Protein AF-A0A949NDY7-F1 (afdb_monomer)

Radius of gyration: 24.53 Å; Cα contacts (8 Å, |Δi|>4): 62; chains: 1; bounding box: 59×29×63 Å

Mean predicted aligned error: 12.79 Å

pLDDT: mean 71.46, std 10.74, range [35.75, 84.62]

Structure (mmCIF, N/CA/C/O backbone):
data_AF-A0A949NDY7-F1
#
_entry.id   AF-A0A949NDY7-F1
#
loop_
_atom_site.group_PDB
_atom_site.id
_atom_site.type_symbol
_atom_site.label_atom_id
_atom_site.label_alt_id
_atom_site.label_comp_id
_atom_site.label_asym_id
_atom_site.label_entity_id
_atom_site.label_seq_id
_atom_site.pdbx_PDB_ins_code
_atom_site.Cartn_x
_atom_site.Cartn_y
_atom_site.Cartn_z
_atom_site.occupancy
_atom_site.B_iso_or_equiv
_atom_site.auth_seq_id
_atom_site.auth_comp_id
_atom_site.auth_asym_id
_atom_site.auth_atom_id
_atom_site.pdbx_PDB_model_num
ATOM 1 N N . MET A 1 1 ? -22.130 -19.212 8.676 1.00 37.25 1 MET A N 1
ATOM 2 C CA . MET A 1 1 ? -22.536 -18.245 7.637 1.00 37.25 1 MET A CA 1
ATOM 3 C C . MET A 1 1 ? -21.889 -16.923 8.004 1.00 37.25 1 MET A C 1
ATOM 5 O O . MET A 1 1 ? -22.169 -16.421 9.081 1.00 37.25 1 MET A O 1
ATOM 9 N N . GLN A 1 2 ? -20.909 -16.479 7.216 1.00 35.75 2 GLN A N 1
ATOM 10 C CA . GLN A 1 2 ? -20.198 -15.214 7.424 1.00 35.75 2 GLN A CA 1
ATOM 11 C C . GLN A 1 2 ? -21.039 -14.090 6.820 1.00 35.75 2 GLN A C 1
ATOM 13 O O . GLN A 1 2 ? -21.418 -14.170 5.655 1.00 35.75 2 GLN A O 1
ATOM 18 N N . ASP A 1 3 ? -21.361 -13.094 7.636 1.00 37.50 3 ASP A N 1
ATOM 19 C CA . ASP A 1 3 ? -22.133 -11.923 7.237 1.00 37.50 3 ASP A CA 1
ATOM 20 C C . ASP A 1 3 ? -21.309 -11.090 6.233 1.00 37.50 3 ASP A C 1
ATOM 22 O O . ASP A 1 3 ? -20.158 -10.757 6.540 1.00 37.50 3 ASP A O 1
ATOM 26 N N . PRO A 1 4 ? -21.836 -10.743 5.043 1.00 43.72 4 PRO A N 1
ATOM 27 C CA . PRO A 1 4 ? -21.058 -10.120 3.966 1.00 43.72 4 PRO A CA 1
ATOM 28 C C . PRO A 1 4 ? -20.586 -8.686 4.267 1.00 43.72 4 PRO A C 1
ATOM 30 O O . PRO A 1 4 ? -19.872 -8.101 3.457 1.00 43.72 4 PRO A O 1
ATOM 33 N N . LEU A 1 5 ? -20.950 -8.128 5.428 1.00 47.91 5 LEU A N 1
ATOM 34 C CA . LEU A 1 5 ? -20.602 -6.770 5.859 1.00 47.91 5 LEU A CA 1
ATOM 35 C C . LEU A 1 5 ? -19.871 -6.691 7.209 1.00 47.91 5 LEU A C 1
ATOM 37 O O . LEU A 1 5 ? -19.587 -5.589 7.661 1.00 47.91 5 LEU A O 1
ATOM 41 N N . GLY A 1 6 ? -19.529 -7.816 7.851 1.00 48.16 6 GLY A N 1
ATOM 42 C CA . GLY A 1 6 ? -18.718 -7.791 9.078 1.00 48.16 6 GLY A CA 1
ATOM 43 C C . GLY A 1 6 ? -19.295 -6.911 10.197 1.00 48.16 6 GLY A C 1
ATOM 44 O O . GLY A 1 6 ? -18.542 -6.236 10.896 1.00 48.16 6 GLY A O 1
ATOM 45 N N . VAL A 1 7 ? -20.622 -6.886 10.354 1.00 52.53 7 VAL A N 1
ATOM 46 C CA . VAL A 1 7 ? -21.280 -6.160 11.446 1.00 52.53 7 VAL A CA 1
ATOM 47 C C . VAL A 1 7 ? -20.894 -6.840 12.757 1.00 52.53 7 VAL A C 1
ATOM 49 O O . VAL A 1 7 ? -21.270 -7.983 13.018 1.00 52.53 7 VAL A O 1
ATOM 52 N N . VAL A 1 8 ? -20.105 -6.147 13.579 1.00 54.31 8 VAL A N 1
ATOM 53 C CA . VAL A 1 8 ? -19.795 -6.591 14.939 1.00 54.31 8 VAL A CA 1
ATOM 54 C C . VAL A 1 8 ? -21.118 -6.683 15.705 1.00 54.31 8 VAL A C 1
ATOM 56 O O . VAL A 1 8 ? -21.810 -5.668 15.808 1.00 54.31 8 VAL A O 1
ATOM 59 N N . PRO A 1 9 ? -21.497 -7.853 16.247 1.00 53.97 9 PRO A N 1
ATOM 60 C CA . PRO A 1 9 ? -22.734 -7.974 17.005 1.00 53.97 9 PRO A CA 1
ATOM 61 C C . PRO A 1 9 ? -22.687 -7.030 18.215 1.00 53.97 9 PRO A C 1
ATOM 63 O O . PRO A 1 9 ? -21.692 -7.007 18.933 1.00 53.97 9 PRO A O 1
ATOM 66 N N . ALA A 1 10 ? -23.762 -6.269 18.445 1.00 53.78 10 ALA A N 1
ATOM 67 C CA . ALA A 1 10 ? -23.899 -5.278 19.523 1.00 53.78 10 ALA A CA 1
ATOM 68 C C . ALA A 1 10 ? -23.305 -5.682 20.898 1.00 53.78 10 ALA A C 1
ATOM 70 O O . ALA A 1 10 ? -22.586 -4.865 21.468 1.00 53.78 10 ALA A O 1
ATOM 71 N N . PRO A 1 11 ? -23.473 -6.921 21.417 1.00 51.25 11 PRO A N 1
ATOM 72 C CA . PRO A 1 11 ? -22.865 -7.311 22.698 1.00 51.25 11 PRO A CA 1
ATOM 73 C C . PRO A 1 11 ? -21.323 -7.290 22.719 1.00 51.25 11 PRO A C 1
ATOM 75 O O . PRO A 1 11 ? -20.733 -7.247 23.792 1.00 51.25 11 PRO A O 1
ATOM 78 N N . LEU A 1 12 ? -20.653 -7.305 21.561 1.00 58.94 12 LEU A N 1
ATOM 79 C CA . LEU A 1 12 ? -19.195 -7.168 21.454 1.00 58.94 12 LEU A CA 1
ATOM 80 C C . LEU A 1 12 ? -18.724 -5.705 21.465 1.00 58.94 12 LEU A C 1
ATOM 82 O O . LEU A 1 12 ? -17.537 -5.465 21.669 1.00 58.94 12 LEU A O 1
ATOM 86 N N . GLN A 1 13 ? -19.608 -4.733 21.218 1.00 64.00 13 GLN A N 1
ATOM 87 C CA . GLN A 1 13 ? -19.238 -3.313 21.192 1.00 64.00 13 GLN A CA 1
ATOM 88 C C . GLN A 1 13 ? -19.048 -2.768 22.609 1.00 64.00 13 GLN A C 1
ATOM 90 O O . GLN A 1 13 ? -18.046 -2.106 22.872 1.00 64.00 13 GLN A O 1
ATOM 95 N N . ASP A 1 14 ? -19.934 -3.137 23.535 1.00 67.06 14 ASP A N 1
ATOM 96 C CA . ASP A 1 14 ? -19.855 -2.706 24.933 1.00 67.06 14 ASP A CA 1
ATOM 97 C C . ASP A 1 14 ? -18.568 -3.199 25.610 1.00 67.06 14 ASP A C 1
ATOM 99 O O . ASP A 1 14 ? -17.897 -2.438 26.303 1.00 67.06 14 ASP A O 1
ATOM 103 N N . GLU A 1 15 ? -18.153 -4.444 25.353 1.00 68.75 15 GLU A N 1
ATOM 104 C CA . GLU A 1 15 ? -16.905 -4.991 25.903 1.00 68.75 15 GLU A CA 1
ATOM 105 C C . GLU A 1 15 ? -15.657 -4.297 25.326 1.00 68.75 15 GLU A C 1
ATOM 107 O O . GLU A 1 15 ? -14.676 -4.064 26.038 1.00 68.75 15 GLU A O 1
ATOM 112 N N . VAL A 1 16 ? -15.687 -3.933 24.040 1.00 67.81 16 VAL A N 1
ATOM 113 C CA . VAL A 1 16 ? -14.593 -3.200 23.386 1.00 67.81 16 VAL A CA 1
ATOM 114 C C . VAL A 1 16 ? -14.469 -1.784 23.947 1.00 67.81 16 VAL A C 1
ATOM 116 O O . VAL A 1 16 ? -13.351 -1.346 24.215 1.00 67.81 16 VAL A O 1
ATOM 119 N N . LEU A 1 17 ? -15.588 -1.096 24.185 1.00 70.81 17 LEU A N 1
ATOM 120 C CA . LEU A 1 17 ? -15.614 0.237 24.796 1.00 70.81 17 LEU A CA 1
ATOM 121 C C . LEU A 1 17 ? -15.104 0.209 26.243 1.00 70.81 17 LEU A C 1
ATOM 123 O O . LEU A 1 17 ? -14.267 1.025 26.621 1.00 70.81 17 LEU A O 1
ATOM 127 N N . LEU A 1 18 ? -15.506 -0.793 27.026 1.00 74.88 18 LEU A N 1
ATOM 128 C CA . LEU A 1 18 ? -15.054 -0.960 28.412 1.00 74.88 18 LEU A CA 1
ATOM 129 C C . LEU A 1 18 ? -13.535 -1.201 28.495 1.00 74.88 18 LEU A C 1
ATOM 131 O O . LEU A 1 18 ? -12.843 -0.699 29.383 1.00 74.88 18 LEU A O 1
ATOM 135 N N . ARG A 1 19 ? -12.984 -1.945 27.531 1.00 71.31 19 ARG A N 1
ATOM 136 C CA . ARG A 1 19 ? -11.536 -2.169 27.418 1.00 71.31 19 ARG A CA 1
ATOM 137 C C . ARG A 1 19 ? -10.790 -0.956 26.853 1.00 71.31 19 ARG A C 1
ATOM 139 O O . ARG A 1 19 ? -9.629 -0.754 27.215 1.00 71.31 19 ARG A O 1
ATOM 146 N N . LEU A 1 20 ? -11.430 -0.148 26.006 1.00 74.75 20 LEU A N 1
ATOM 147 C CA . LEU A 1 20 ? -10.894 1.133 25.542 1.00 74.75 20 LEU A CA 1
ATOM 148 C C . LEU A 1 20 ? -10.716 2.095 26.721 1.00 74.75 20 LEU A C 1
ATOM 150 O O . LEU A 1 20 ? -9.628 2.644 26.876 1.00 74.75 20 LEU A O 1
ATOM 154 N N . ASP A 1 21 ? -11.717 2.214 27.595 1.00 77.00 21 ASP A N 1
ATOM 155 C CA . ASP A 1 21 ? -11.628 3.013 28.825 1.00 77.00 21 ASP A CA 1
ATOM 156 C C . ASP A 1 21 ? -10.499 2.528 29.744 1.00 77.00 21 ASP A C 1
ATOM 158 O O . ASP A 1 21 ? -9.724 3.330 30.271 1.00 77.00 21 ASP A O 1
ATOM 162 N N . ALA A 1 22 ? -10.325 1.210 29.882 1.00 77.06 22 ALA A N 1
ATOM 163 C CA . ALA A 1 22 ? -9.220 0.644 30.653 1.00 77.06 22 ALA A CA 1
ATOM 164 C C . ALA A 1 22 ? -7.837 0.950 30.040 1.00 77.06 22 ALA A C 1
ATOM 166 O O . ALA A 1 22 ? -6.867 1.158 30.772 1.00 77.06 22 ALA A O 1
ATOM 167 N N . MET A 1 23 ? -7.720 0.987 28.708 1.00 71.50 23 MET A N 1
ATOM 168 C CA . MET A 1 23 ? -6.491 1.409 28.021 1.00 71.50 23 MET A CA 1
ATOM 169 C C . MET A 1 23 ? -6.242 2.911 28.167 1.00 71.50 23 MET A C 1
ATOM 171 O O . MET A 1 23 ? -5.109 3.319 28.421 1.00 71.50 23 MET A O 1
ATOM 175 N N . ALA A 1 24 ? -7.294 3.717 28.075 1.00 77.88 24 ALA A N 1
ATOM 176 C CA . ALA A 1 24 ? -7.245 5.159 28.255 1.00 77.88 24 ALA A CA 1
ATOM 177 C C . ALA A 1 24 ? -6.759 5.531 29.662 1.00 77.88 24 ALA A C 1
ATOM 179 O O . ALA A 1 24 ? -5.801 6.291 29.813 1.00 77.88 24 ALA A O 1
ATOM 180 N N . ALA A 1 25 ? -7.308 4.869 30.683 1.00 79.06 25 ALA A N 1
ATOM 181 C CA . ALA A 1 25 ? -6.881 5.017 32.070 1.00 79.06 25 ALA A CA 1
ATOM 182 C C . ALA A 1 25 ? -5.402 4.644 32.285 1.00 79.06 25 ALA A C 1
ATOM 184 O O . ALA A 1 25 ? -4.697 5.332 33.020 1.00 79.06 25 ALA A O 1
ATOM 185 N N . LYS A 1 26 ? -4.902 3.590 31.621 1.00 77.62 26 LYS A N 1
ATOM 186 C CA . LYS A 1 26 ? -3.487 3.176 31.706 1.00 77.62 26 LYS A CA 1
ATOM 187 C C . LYS A 1 26 ? -2.527 4.149 31.029 1.00 77.62 26 LYS A C 1
ATOM 189 O O . LYS A 1 26 ? -1.398 4.296 31.482 1.00 77.62 26 LYS A O 1
ATOM 194 N N . LEU A 1 27 ? -2.960 4.773 29.938 1.00 74.62 27 LEU A N 1
ATOM 195 C CA . LEU A 1 27 ? -2.163 5.745 29.191 1.00 74.62 27 LEU A CA 1
ATOM 196 C C . LEU A 1 27 ? -2.289 7.166 29.765 1.00 74.62 27 LEU A C 1
ATOM 198 O O . LEU A 1 27 ? -1.527 8.044 29.373 1.00 74.62 27 LEU A O 1
ATOM 202 N N . GLY A 1 28 ? -3.223 7.390 30.697 1.00 77.31 28 GLY A N 1
ATOM 203 C CA . GLY A 1 28 ? -3.515 8.710 31.257 1.00 77.31 28 GLY A CA 1
ATOM 204 C C . GLY A 1 28 ? -4.190 9.651 30.255 1.00 77.31 28 GLY A C 1
ATOM 205 O O . GLY A 1 28 ? -4.050 10.866 30.370 1.00 77.31 28 GLY A O 1
ATOM 206 N N . VAL A 1 29 ? -4.892 9.106 29.259 1.00 81.25 29 VAL A N 1
ATOM 207 C CA . VAL A 1 29 ? -5.518 9.868 28.168 1.00 81.25 29 VAL A CA 1
ATOM 208 C C . VAL A 1 29 ? -7.017 9.580 28.133 1.00 81.25 29 VAL A C 1
ATOM 210 O O . VAL A 1 29 ? -7.462 8.547 28.620 1.00 81.25 29 VAL A O 1
ATOM 213 N N . ALA A 1 30 ? -7.820 10.481 27.567 1.00 82.62 30 ALA A N 1
ATOM 214 C CA . ALA A 1 30 ? -9.242 10.234 27.350 1.00 82.62 30 ALA A CA 1
ATOM 215 C C . ALA A 1 30 ? -9.467 9.138 26.289 1.00 82.62 30 ALA A C 1
ATOM 217 O O . ALA A 1 30 ? -8.785 9.110 25.262 1.00 82.62 30 ALA A O 1
ATOM 218 N N . ALA A 1 31 ? -10.459 8.268 26.499 1.00 75.12 31 ALA A N 1
ATOM 219 C CA . ALA A 1 31 ? -10.818 7.212 25.547 1.00 75.12 31 ALA A CA 1
ATOM 220 C C . ALA A 1 31 ? -11.240 7.774 24.180 1.00 75.12 31 ALA A C 1
ATOM 222 O O . ALA A 1 31 ? -10.920 7.188 23.145 1.00 75.12 31 ALA A O 1
ATOM 223 N N . SER A 1 32 ? -11.861 8.959 24.174 1.00 77.69 32 SER A N 1
ATOM 224 C CA . SER A 1 32 ? -12.171 9.714 22.957 1.00 77.69 32 SER A CA 1
ATOM 225 C C . SER A 1 32 ? -10.926 10.017 22.124 1.00 77.69 32 SER A C 1
ATOM 227 O O . SER A 1 32 ? -10.964 9.883 20.907 1.00 77.69 32 SER A O 1
ATOM 229 N N . HIS A 1 33 ? -9.799 10.338 22.761 1.00 79.88 33 HIS A N 1
ATOM 230 C CA . HIS A 1 33 ? -8.557 10.622 22.048 1.00 79.88 33 HIS A CA 1
ATOM 231 C C . HIS A 1 33 ? -7.959 9.361 21.414 1.00 79.88 33 HIS A C 1
ATOM 233 O O . HIS A 1 33 ? -7.459 9.402 20.295 1.00 79.88 33 HIS A O 1
ATOM 239 N N . ILE A 1 34 ? -8.038 8.212 22.095 1.00 77.75 34 ILE A N 1
ATOM 240 C CA . ILE A 1 34 ? -7.588 6.933 21.521 1.00 77.75 34 ILE A CA 1
ATOM 241 C C . ILE A 1 34 ? -8.450 6.565 20.311 1.00 77.75 34 ILE A C 1
ATOM 243 O O . ILE A 1 34 ? -7.925 6.119 19.291 1.00 77.75 34 ILE A O 1
ATOM 247 N N . TRP A 1 35 ? -9.760 6.786 20.408 1.00 78.00 35 TRP A N 1
ATOM 248 C CA . TRP A 1 35 ? -10.683 6.584 19.299 1.00 78.00 35 TRP A CA 1
ATOM 249 C C . TRP A 1 35 ? -10.365 7.496 18.105 1.00 78.00 35 TRP A C 1
ATOM 251 O O . TRP A 1 35 ? -10.213 7.004 16.988 1.00 78.00 35 TRP A O 1
ATOM 261 N N . GLU A 1 36 ? -10.170 8.796 18.338 1.00 80.81 36 GLU A N 1
ATOM 262 C CA . GLU A 1 36 ? -9.769 9.761 17.304 1.00 80.81 36 GLU A CA 1
ATOM 263 C C . GLU A 1 3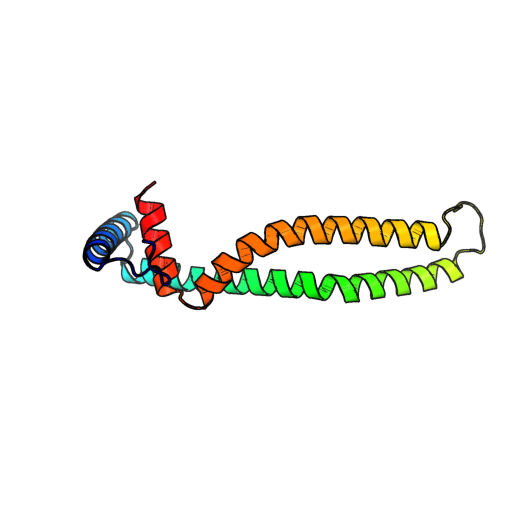6 ? -8.461 9.358 16.613 1.00 80.81 36 GLU A C 1
ATOM 265 O O . GLU A 1 36 ? -8.377 9.384 15.385 1.00 80.81 36 GLU A O 1
ATOM 270 N N . VAL A 1 37 ? -7.455 8.924 17.378 1.00 84.62 37 VAL A N 1
ATOM 271 C CA . VAL A 1 37 ? -6.170 8.463 16.832 1.00 84.62 37 VAL A CA 1
ATOM 272 C C . VAL A 1 37 ? -6.341 7.206 15.973 1.00 84.62 37 VAL A C 1
ATOM 274 O O . VAL A 1 37 ? -5.707 7.093 14.924 1.00 84.62 37 VAL A O 1
ATOM 277 N N . LEU A 1 38 ? -7.197 6.262 16.375 1.00 81.00 38 LEU A N 1
ATOM 278 C CA . LEU A 1 38 ? -7.474 5.056 15.587 1.00 81.00 38 LEU A CA 1
ATOM 279 C C . LEU A 1 38 ? -8.189 5.382 14.274 1.00 81.00 38 LEU A C 1
ATOM 281 O O . LEU A 1 38 ? -7.805 4.862 13.228 1.00 81.00 38 LEU A O 1
ATOM 285 N N . VAL A 1 39 ? -9.180 6.271 14.312 1.00 81.75 39 VAL A N 1
ATOM 286 C CA . VAL A 1 39 ? -9.879 6.738 13.109 1.00 81.75 39 VAL A CA 1
ATOM 287 C C . VAL A 1 39 ? -8.912 7.485 12.187 1.00 81.75 39 VAL A C 1
ATOM 289 O O . VAL A 1 39 ? -8.857 7.194 10.994 1.00 81.75 39 VAL A O 1
ATOM 292 N N . ALA A 1 40 ? -8.076 8.379 12.724 1.00 82.69 40 ALA A N 1
ATOM 293 C CA . ALA A 1 40 ? -7.056 9.088 11.948 1.00 82.69 40 ALA A CA 1
ATOM 294 C C . ALA A 1 40 ? -6.040 8.129 11.304 1.00 82.69 40 ALA A C 1
ATOM 296 O O . ALA A 1 40 ? -5.625 8.325 10.162 1.00 82.69 40 ALA A O 1
ATOM 297 N N . ARG A 1 41 ? -5.673 7.051 12.004 1.00 80.25 41 ARG A N 1
ATOM 298 C CA . ARG A 1 41 ? -4.781 6.018 11.472 1.00 80.25 41 ARG A CA 1
ATOM 299 C C . ARG A 1 41 ? -5.399 5.245 10.307 1.00 80.25 41 ARG A C 1
ATOM 301 O O . ARG A 1 41 ? -4.676 4.941 9.365 1.00 80.25 41 ARG A O 1
ATOM 308 N N . ALA A 1 42 ? -6.708 4.989 10.327 1.00 79.62 42 ALA A N 1
ATOM 309 C CA . ALA A 1 42 ? -7.409 4.372 9.198 1.00 79.62 42 ALA A CA 1
ATOM 310 C C . ALA A 1 42 ? -7.283 5.218 7.916 1.00 79.62 42 ALA A C 1
ATOM 312 O O . ALA A 1 42 ? -7.049 4.683 6.833 1.00 79.62 42 ALA A O 1
ATOM 313 N N . TYR A 1 43 ? -7.373 6.547 8.046 1.00 77.44 43 TYR A N 1
ATOM 314 C CA . TYR A 1 43 ? -7.163 7.467 6.925 1.00 77.44 43 TYR A CA 1
ATOM 315 C C . TYR A 1 43 ? -5.715 7.488 6.437 1.00 77.44 43 TYR A C 1
ATOM 317 O O . TYR A 1 43 ? -5.491 7.550 5.232 1.00 77.44 43 TYR A O 1
ATOM 325 N N . LEU A 1 44 ? -4.735 7.422 7.342 1.00 82.06 44 LEU A N 1
ATOM 326 C CA . LEU A 1 44 ? -3.323 7.343 6.959 1.00 82.06 44 LEU A CA 1
ATOM 327 C C . LEU A 1 44 ? -3.020 6.050 6.195 1.00 82.06 44 LEU A C 1
ATOM 329 O O . LEU A 1 44 ? -2.412 6.119 5.134 1.00 82.06 44 LEU A O 1
ATOM 333 N N . GLU A 1 45 ? -3.517 4.900 6.664 1.00 82.25 45 GLU A N 1
ATOM 334 C CA . GLU A 1 45 ? -3.354 3.627 5.946 1.00 82.25 45 GLU A CA 1
ATOM 335 C C . GLU A 1 45 ? -3.993 3.687 4.550 1.00 82.25 45 GLU A C 1
ATOM 337 O O . GLU A 1 45 ? -3.418 3.207 3.573 1.00 82.25 45 GLU A O 1
ATOM 342 N N . TRP A 1 46 ? -5.148 4.346 4.422 1.00 76.94 46 TRP A N 1
ATOM 343 C CA . TRP A 1 46 ? -5.769 4.587 3.121 1.00 76.94 46 TRP A CA 1
ATOM 344 C C . TRP A 1 46 ? -4.927 5.491 2.209 1.00 76.94 46 TRP A C 1
ATOM 346 O O . TRP A 1 46 ? -4.766 5.184 1.027 1.00 76.94 46 TRP A O 1
ATOM 356 N N . ILE A 1 47 ? -4.363 6.581 2.736 1.00 82.62 47 ILE A N 1
ATOM 357 C CA . ILE A 1 47 ? -3.481 7.480 1.976 1.00 82.62 47 ILE A CA 1
ATOM 358 C C . ILE A 1 47 ? -2.226 6.736 1.512 1.00 82.62 47 ILE A C 1
ATOM 360 O O . ILE A 1 47 ? -1.854 6.859 0.345 1.00 82.62 47 ILE A O 1
ATOM 364 N N . ASP A 1 48 ? -1.617 5.928 2.379 1.00 82.81 48 ASP A N 1
ATOM 365 C CA . ASP A 1 48 ? -0.450 5.112 2.040 1.00 82.81 48 ASP A CA 1
ATOM 366 C C . ASP A 1 48 ? -0.780 4.125 0.912 1.00 82.81 48 ASP A C 1
ATOM 368 O O . ASP A 1 48 ? -0.043 4.013 -0.070 1.00 82.81 48 ASP A O 1
ATOM 372 N N . ALA A 1 49 ? -1.942 3.474 0.981 1.00 81.19 49 ALA A N 1
ATOM 373 C CA . ALA A 1 49 ? -2.426 2.584 -0.069 1.00 81.19 49 ALA A CA 1
ATOM 374 C C . ALA A 1 49 ? -2.646 3.306 -1.409 1.00 81.19 49 ALA A C 1
ATOM 376 O O . ALA A 1 49 ? -2.257 2.800 -2.466 1.00 81.19 49 ALA A O 1
ATOM 377 N N . VAL A 1 50 ? -3.227 4.507 -1.383 1.00 82.38 50 VAL A N 1
ATOM 378 C CA . VAL A 1 50 ? -3.384 5.343 -2.582 1.00 82.38 50 VAL A CA 1
ATOM 379 C C . VAL A 1 50 ? -2.018 5.763 -3.132 1.00 82.38 50 VAL A C 1
ATOM 381 O O . VAL A 1 50 ? -1.811 5.705 -4.344 1.00 82.38 50 VAL A O 1
ATOM 384 N N . ALA A 1 51 ? -1.064 6.128 -2.276 1.00 81.38 51 ALA A N 1
ATOM 385 C CA . ALA A 1 51 ? 0.287 6.502 -2.685 1.00 81.38 51 ALA A CA 1
ATOM 386 C C . ALA A 1 51 ? 1.025 5.336 -3.362 1.00 81.38 51 ALA A C 1
ATOM 388 O O . ALA A 1 51 ? 1.627 5.527 -4.422 1.00 81.38 51 ALA A O 1
ATOM 389 N N . ILE A 1 52 ? 0.917 4.120 -2.815 1.00 80.69 52 ILE A N 1
ATOM 390 C CA . ILE A 1 52 ? 1.463 2.895 -3.421 1.00 80.69 52 ILE A CA 1
ATOM 391 C C . ILE A 1 52 ? 0.833 2.655 -4.797 1.00 80.69 52 ILE A C 1
ATOM 393 O O . ILE A 1 52 ? 1.551 2.407 -5.767 1.00 80.69 52 ILE A O 1
ATOM 397 N N . LEU A 1 53 ? -0.493 2.784 -4.915 1.00 79.94 53 LEU A N 1
ATOM 398 C CA . LEU A 1 53 ? -1.198 2.625 -6.188 1.00 79.94 53 LEU A CA 1
ATOM 399 C C . LEU A 1 53 ? -0.709 3.639 -7.236 1.00 79.94 53 LEU A C 1
ATOM 401 O O . LEU A 1 53 ? -0.430 3.272 -8.378 1.00 79.94 53 LEU A O 1
ATOM 405 N N . VAL A 1 54 ? -0.561 4.908 -6.846 1.00 83.25 54 VAL A N 1
ATOM 406 C CA . VAL A 1 54 ? -0.049 5.976 -7.718 1.00 83.25 54 VAL A CA 1
ATOM 407 C C . VAL A 1 54 ? 1.387 5.686 -8.151 1.00 83.25 54 VAL A C 1
ATOM 409 O O . VAL A 1 54 ? 1.702 5.824 -9.333 1.00 83.25 54 VAL A O 1
ATOM 412 N N . MET A 1 55 ? 2.245 5.231 -7.235 1.00 81.50 55 MET A N 1
ATOM 413 C CA . MET A 1 55 ? 3.610 4.815 -7.561 1.00 81.50 55 MET A CA 1
ATOM 414 C C . MET A 1 55 ? 3.624 3.685 -8.591 1.00 81.50 55 MET A C 1
ATOM 416 O O . 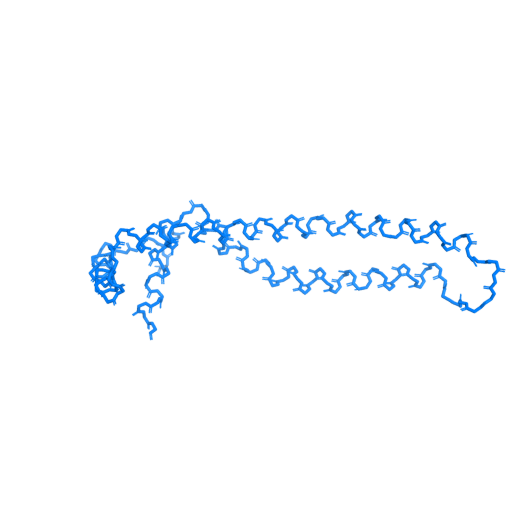MET A 1 55 ? 4.340 3.784 -9.586 1.00 81.50 55 MET A O 1
ATOM 420 N N . LEU A 1 56 ? 2.806 2.645 -8.396 1.00 78.19 56 LEU A N 1
ATOM 421 C CA . LEU A 1 56 ? 2.707 1.517 -9.326 1.00 78.19 56 LEU A CA 1
ATOM 422 C C . LEU A 1 56 ? 2.249 1.968 -10.721 1.00 78.19 56 LEU A C 1
ATOM 424 O O . LEU A 1 56 ? 2.810 1.527 -11.723 1.00 78.19 56 LEU A O 1
ATOM 428 N N . LEU A 1 57 ? 1.287 2.891 -10.798 1.00 79.94 57 LEU A N 1
ATOM 429 C CA . LEU A 1 57 ? 0.830 3.472 -12.065 1.00 79.94 57 LEU A CA 1
ATOM 430 C C . LEU A 1 57 ? 1.902 4.355 -12.725 1.00 79.94 57 LEU A C 1
ATOM 432 O O . LEU A 1 57 ? 2.008 4.386 -13.952 1.00 79.94 57 LEU A O 1
ATOM 436 N N . ALA A 1 58 ? 2.730 5.037 -11.929 1.00 82.50 58 ALA A N 1
ATOM 437 C CA . ALA A 1 58 ? 3.826 5.874 -12.410 1.00 82.50 58 ALA A CA 1
ATOM 438 C C . ALA A 1 58 ? 5.038 5.070 -12.921 1.00 82.50 58 ALA A C 1
ATOM 440 O O . ALA A 1 58 ? 5.828 5.604 -13.703 1.00 82.50 58 ALA A O 1
ATOM 441 N N . LEU A 1 59 ? 5.184 3.791 -12.548 1.00 78.81 59 LEU A N 1
ATOM 442 C CA . LEU A 1 59 ? 6.316 2.955 -12.976 1.00 78.81 59 LEU A CA 1
ATOM 443 C C . LEU A 1 59 ? 6.403 2.800 -14.500 1.00 78.81 59 LEU A C 1
ATOM 445 O O . LEU A 1 59 ? 7.495 2.877 -15.059 1.00 78.81 59 LEU A O 1
ATOM 449 N N . TYR A 1 60 ? 5.273 2.627 -15.189 1.00 75.50 60 TYR A N 1
ATOM 450 C CA . TYR A 1 60 ? 5.250 2.449 -16.64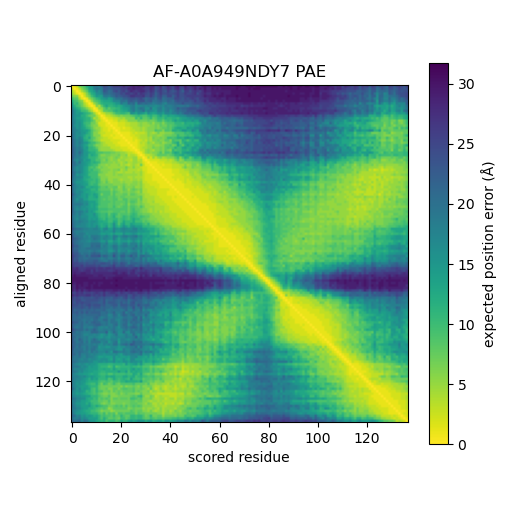5 1.00 75.50 60 TYR A CA 1
ATOM 451 C C . TYR A 1 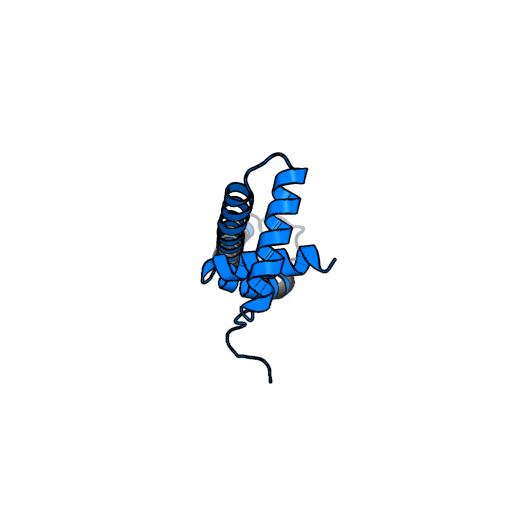60 ? 5.740 3.685 -17.434 1.00 75.50 60 TYR A C 1
ATOM 453 O O . TYR A 1 60 ? 6.656 3.550 -18.255 1.00 75.50 60 TYR A O 1
ATOM 461 N N . PRO A 1 61 ? 5.204 4.905 -17.216 1.00 82.06 61 PRO A N 1
ATOM 462 C CA . PRO A 1 61 ? 5.717 6.095 -17.892 1.00 82.06 61 PRO A CA 1
ATOM 463 C C . PRO A 1 61 ? 7.160 6.425 -17.486 1.00 82.06 61 PRO A C 1
ATOM 465 O O . PRO A 1 61 ? 7.942 6.820 -18.353 1.00 82.06 61 PRO A O 1
ATOM 468 N N . LEU A 1 62 ? 7.547 6.202 -16.222 1.00 80.69 62 LEU A N 1
ATOM 469 C CA . LEU A 1 62 ? 8.935 6.364 -15.771 1.00 80.69 62 LEU A CA 1
ATOM 470 C C . LEU A 1 62 ? 9.886 5.427 -16.515 1.00 80.69 62 LEU A C 1
ATOM 472 O O . LEU A 1 62 ? 10.917 5.875 -17.014 1.00 80.69 62 LEU A O 1
ATOM 476 N N . GLN A 1 63 ? 9.525 4.152 -16.665 1.00 77.38 63 GLN A N 1
ATOM 477 C CA . GLN A 1 63 ? 10.311 3.183 -17.424 1.00 77.38 63 GLN A CA 1
ATOM 478 C C . GLN A 1 63 ? 10.511 3.640 -18.875 1.00 77.38 63 GLN A C 1
ATOM 480 O O . GLN A 1 63 ? 11.628 3.607 -19.395 1.00 77.38 63 GLN A O 1
ATOM 485 N N . LYS A 1 64 ? 9.440 4.106 -19.528 1.00 78.00 64 LYS A N 1
ATOM 486 C CA . LYS A 1 64 ? 9.503 4.601 -20.908 1.00 78.00 64 LYS A CA 1
ATOM 487 C C . LYS A 1 64 ? 10.404 5.834 -21.025 1.00 78.00 64 LYS A C 1
ATOM 489 O O . LYS A 1 64 ? 11.185 5.931 -21.972 1.00 78.00 64 LYS A O 1
ATOM 494 N N . MET A 1 65 ? 10.323 6.748 -20.058 1.00 82.75 65 MET A N 1
ATOM 495 C CA . MET A 1 65 ? 11.164 7.942 -20.000 1.00 82.75 65 MET A CA 1
ATOM 496 C C . MET A 1 65 ? 12.642 7.575 -19.821 1.00 82.75 65 MET A C 1
ATOM 498 O O . MET A 1 65 ? 13.469 8.011 -20.620 1.00 82.75 65 MET A O 1
ATOM 502 N N . ILE A 1 66 ? 12.967 6.719 -18.847 1.00 79.94 66 ILE A N 1
ATOM 503 C CA . ILE A 1 66 ? 14.334 6.236 -18.590 1.00 79.94 66 ILE A CA 1
ATOM 504 C C . ILE A 1 66 ? 14.916 5.579 -19.845 1.00 79.94 66 ILE A C 1
ATOM 506 O O . ILE A 1 66 ? 16.025 5.919 -20.257 1.00 79.94 66 ILE A O 1
ATOM 510 N N . TYR A 1 67 ? 14.149 4.703 -20.501 1.00 74.69 67 TYR A N 1
ATOM 511 C CA . TYR A 1 67 ? 14.580 4.065 -21.743 1.00 74.69 67 TYR A CA 1
ATOM 512 C C . TYR A 1 67 ? 14.839 5.086 -22.860 1.00 74.69 67 TYR A C 1
ATOM 514 O O . TYR A 1 67 ? 15.836 4.973 -23.567 1.00 74.69 67 TYR A O 1
ATOM 522 N N . SER A 1 68 ? 13.979 6.099 -23.015 1.00 76.94 68 SER A N 1
ATOM 523 C CA . SER A 1 68 ? 14.146 7.132 -24.049 1.00 76.94 68 SER A CA 1
ATOM 524 C C . SER A 1 68 ? 15.387 8.007 -23.841 1.00 76.94 68 SER A C 1
ATOM 526 O O . SER A 1 68 ? 16.125 8.247 -24.794 1.00 76.94 68 SER A O 1
ATOM 528 N N . ILE A 1 69 ? 15.656 8.429 -22.599 1.00 77.44 69 ILE A N 1
ATOM 529 C CA . ILE A 1 69 ? 16.845 9.214 -22.235 1.00 77.44 69 ILE A CA 1
ATOM 530 C C . ILE A 1 69 ? 18.105 8.385 -22.477 1.00 77.44 69 ILE A C 1
ATOM 532 O O . ILE A 1 69 ? 19.068 8.866 -23.070 1.00 77.44 69 ILE A O 1
ATOM 536 N N . TRP A 1 70 ? 18.084 7.123 -22.055 1.00 71.88 70 TRP A N 1
ATOM 537 C CA . TRP A 1 70 ? 19.210 6.224 -22.240 1.00 71.88 70 TRP A CA 1
ATOM 538 C C . TRP A 1 70 ? 19.474 5.925 -23.719 1.00 71.88 70 TRP A C 1
ATOM 540 O O . TRP A 1 70 ? 20.608 6.066 -24.165 1.00 71.88 70 TRP A O 1
ATOM 550 N N . ALA A 1 71 ? 18.444 5.601 -24.507 1.00 70.31 71 ALA A N 1
ATOM 551 C CA . ALA A 1 71 ? 18.587 5.350 -25.941 1.00 70.31 71 ALA A CA 1
ATOM 552 C C . ALA A 1 71 ? 19.183 6.565 -26.676 1.00 70.31 71 ALA A C 1
ATOM 554 O O . ALA A 1 71 ? 20.055 6.398 -27.524 1.00 70.31 71 ALA A O 1
ATOM 555 N N . ALA A 1 72 ? 18.769 7.779 -26.295 1.00 71.19 72 ALA A N 1
ATOM 556 C CA . ALA A 1 72 ? 19.301 9.023 -26.847 1.00 71.19 72 ALA A CA 1
ATOM 557 C C . ALA A 1 72 ? 20.769 9.297 -26.467 1.00 71.19 72 ALA A C 1
ATOM 559 O O . ALA A 1 72 ? 21.456 10.013 -27.194 1.00 71.19 72 ALA A O 1
ATOM 560 N N . ASN A 1 73 ? 21.250 8.757 -25.343 1.00 68.31 73 ASN A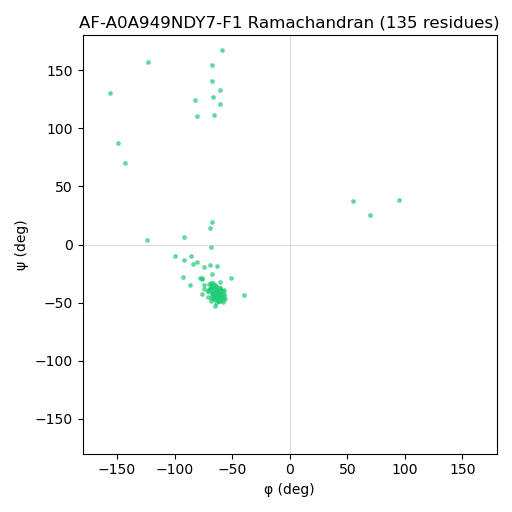 N 1
ATOM 561 C CA . ASN A 1 73 ? 22.652 8.853 -24.926 1.00 68.31 73 ASN A CA 1
ATOM 562 C C . ASN A 1 73 ? 23.508 7.730 -25.527 1.00 68.31 73 ASN A C 1
ATOM 564 O O . ASN A 1 73 ? 24.642 7.979 -25.922 1.00 68.31 73 ASN A O 1
ATOM 568 N N . PHE A 1 74 ? 22.948 6.530 -25.696 1.00 65.38 74 PHE A N 1
ATOM 569 C CA . PHE A 1 74 ? 23.625 5.402 -26.339 1.00 65.38 74 PHE A CA 1
ATOM 570 C C . PHE A 1 74 ? 24.019 5.720 -27.789 1.00 65.38 74 PHE A C 1
ATOM 572 O O . PHE A 1 74 ? 25.112 5.376 -28.222 1.00 65.38 74 PHE A O 1
ATOM 579 N N . ASP A 1 75 ? 23.164 6.452 -28.514 1.00 62.72 75 ASP A N 1
ATOM 580 C CA . ASP A 1 75 ? 23.454 6.931 -29.874 1.00 62.72 75 ASP A CA 1
ATOM 581 C C . ASP A 1 75 ? 24.539 8.020 -29.942 1.00 62.72 75 ASP A C 1
ATOM 583 O O . ASP A 1 75 ? 25.092 8.274 -31.012 1.00 62.72 75 ASP A O 1
ATOM 587 N N . LYS A 1 76 ?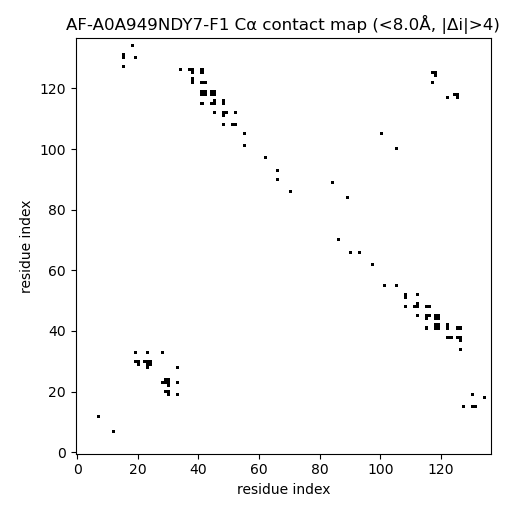 24.857 8.674 -28.818 1.00 62.38 76 LYS A N 1
ATOM 588 C CA . LYS A 1 76 ? 25.901 9.710 -28.738 1.00 62.38 76 LYS A CA 1
ATOM 589 C C . LYS A 1 76 ? 27.265 9.146 -28.341 1.00 62.38 76 LYS A C 1
ATOM 591 O O . LYS A 1 76 ? 28.279 9.722 -28.721 1.00 62.38 76 LYS A O 1
ATOM 596 N N . GLU A 1 77 ? 27.292 8.047 -27.589 1.00 58.06 77 GLU A N 1
ATOM 597 C CA . GLU A 1 77 ? 28.520 7.449 -27.044 1.00 58.06 77 GLU A CA 1
ATOM 598 C C . GLU A 1 77 ? 29.051 6.254 -27.850 1.00 58.06 77 GLU A C 1
ATOM 600 O O . GLU A 1 77 ? 30.194 5.851 -27.649 1.00 58.06 77 GLU A O 1
ATOM 605 N N . SER A 1 78 ? 28.302 5.726 -28.827 1.00 54.56 78 SER A N 1
ATOM 606 C CA . SER A 1 78 ? 28.710 4.586 -29.672 1.00 54.56 78 SER A CA 1
ATOM 607 C C . SER A 1 78 ? 29.885 4.861 -30.637 1.00 54.56 78 SER A C 1
ATOM 609 O O . SER A 1 78 ? 30.081 4.136 -31.609 1.00 54.56 78 SER A O 1
ATOM 611 N N . GLY A 1 79 ? 30.678 5.905 -30.381 1.00 51.12 79 GLY A N 1
ATOM 612 C CA . GLY A 1 79 ? 31.905 6.260 -31.096 1.00 51.12 79 GLY A CA 1
ATOM 613 C C . GLY A 1 79 ? 33.200 5.685 -30.503 1.00 51.12 79 GLY A C 1
ATOM 614 O O . GLY A 1 79 ? 34.275 6.048 -30.972 1.00 51.12 79 GLY A O 1
ATOM 615 N N . GLY A 1 80 ? 33.155 4.812 -29.494 1.00 45.59 80 GLY A N 1
ATOM 616 C CA . GLY A 1 80 ? 34.369 4.244 -28.899 1.00 45.59 80 GLY A CA 1
ATOM 617 C C . GLY A 1 80 ? 34.108 2.910 -28.215 1.00 45.59 80 GLY A C 1
ATOM 618 O O . GLY A 1 80 ? 33.150 2.779 -27.464 1.00 45.59 80 GLY A O 1
ATOM 619 N N . GLY A 1 81 ? 34.940 1.917 -28.534 1.00 55.06 81 GLY A N 1
ATOM 620 C CA . GLY A 1 81 ? 34.771 0.515 -28.153 1.00 55.06 81 GLY A CA 1
ATOM 621 C C . GLY A 1 81 ? 34.701 0.239 -26.647 1.00 55.06 81 GLY A C 1
ATOM 622 O O . GLY A 1 81 ? 35.080 1.075 -25.833 1.00 55.06 81 GLY A O 1
ATOM 623 N N . TYR A 1 82 ? 34.278 -0.992 -26.333 1.00 45.25 82 TYR A N 1
ATOM 624 C CA . TYR A 1 82 ? 34.034 -1.594 -25.007 1.00 45.25 82 TYR A CA 1
ATOM 625 C C . TYR A 1 82 ? 32.599 -1.561 -24.458 1.00 45.25 82 TYR A C 1
ATOM 627 O O . TYR A 1 82 ? 32.404 -1.475 -23.249 1.00 45.25 82 TYR A O 1
ATOM 635 N N . ASN A 1 83 ? 31.577 -1.744 -25.301 1.00 52.56 83 ASN A N 1
ATOM 636 C CA . ASN A 1 83 ? 30.283 -2.208 -24.792 1.00 52.56 83 ASN A CA 1
ATOM 637 C C . ASN A 1 83 ? 29.540 -3.053 -25.843 1.00 52.56 83 ASN A C 1
ATOM 639 O O . ASN A 1 83 ? 28.737 -2.536 -26.610 1.00 52.56 83 ASN A O 1
ATOM 643 N N . ASP A 1 84 ? 29.796 -4.367 -25.871 1.00 59.75 84 ASP A N 1
ATOM 644 C CA . ASP A 1 84 ? 29.100 -5.356 -26.728 1.00 59.75 84 ASP A CA 1
ATOM 645 C C . ASP A 1 84 ? 27.632 -5.596 -26.317 1.00 59.75 84 ASP A C 1
ATOM 647 O O . ASP A 1 84 ? 26.993 -6.561 -26.731 1.00 59.75 84 ASP A O 1
ATOM 651 N N . TRP A 1 85 ? 27.070 -4.730 -25.477 1.00 62.09 85 TRP A N 1
ATOM 652 C CA . TRP A 1 85 ? 25.658 -4.774 -25.138 1.00 62.09 85 TRP A CA 1
ATOM 653 C C . TRP A 1 85 ? 24.869 -4.112 -26.256 1.00 62.09 85 TRP A C 1
ATOM 655 O O . TRP A 1 85 ? 24.921 -2.895 -26.447 1.00 62.09 85 TRP A O 1
ATOM 665 N N . THR A 1 86 ? 24.111 -4.907 -27.006 1.00 68.62 86 THR A N 1
ATOM 666 C CA . THR A 1 86 ? 23.219 -4.341 -28.014 1.00 68.62 86 THR A CA 1
ATOM 667 C C . THR A 1 86 ? 22.099 -3.551 -27.326 1.00 68.62 86 THR A C 1
ATOM 669 O O . THR A 1 86 ? 21.688 -3.852 -26.201 1.00 68.62 86 THR A O 1
ATOM 672 N N . LYS A 1 87 ? 21.519 -2.556 -28.017 1.00 66.69 87 LYS A N 1
ATOM 673 C CA . LYS A 1 87 ? 20.315 -1.846 -27.531 1.00 66.69 87 LYS A CA 1
ATOM 674 C C . LYS A 1 87 ? 19.194 -2.814 -27.120 1.00 66.69 87 LYS A C 1
ATOM 676 O O . LYS A 1 87 ? 18.388 -2.499 -26.245 1.00 66.69 87 LYS A O 1
ATOM 681 N N . GLN A 1 88 ? 19.143 -3.987 -27.752 1.00 69.56 88 GLN A N 1
ATOM 682 C CA . GLN A 1 88 ? 18.171 -5.036 -27.476 1.00 69.56 88 GLN A CA 1
ATOM 683 C C . GLN A 1 88 ? 18.462 -5.778 -26.162 1.00 69.56 88 GLN A C 1
ATOM 685 O O . GLN A 1 88 ? 17.523 -6.032 -25.405 1.00 69.56 88 GLN A O 1
ATOM 690 N N . ASP A 1 89 ? 19.729 -6.038 -25.834 1.00 73.44 89 ASP A N 1
ATOM 691 C CA . ASP A 1 89 ? 20.130 -6.654 -24.560 1.00 73.44 89 ASP A CA 1
ATOM 692 C C . ASP A 1 89 ? 19.822 -5.724 -23.383 1.00 73.44 89 ASP A C 1
ATOM 694 O O . ASP A 1 89 ? 19.173 -6.125 -22.414 1.00 73.44 89 ASP A O 1
ATOM 698 N N . CYS A 1 90 ? 20.154 -4.436 -23.512 1.00 67.69 90 CYS A N 1
ATOM 699 C CA . CYS A 1 90 ? 19.797 -3.424 -22.515 1.00 67.69 90 CYS A CA 1
ATOM 700 C C . CYS A 1 90 ? 18.281 -3.278 -22.342 1.00 67.69 90 CYS A C 1
ATOM 702 O O . CYS A 1 90 ? 17.794 -3.231 -21.211 1.00 67.69 90 CYS A O 1
ATOM 704 N N . ARG A 1 91 ? 17.512 -3.242 -23.441 1.00 72.12 91 ARG A N 1
ATOM 705 C CA . ARG A 1 91 ? 16.042 -3.209 -23.375 1.00 72.12 91 ARG A CA 1
ATOM 706 C C . ARG A 1 91 ? 15.504 -4.412 -22.606 1.00 72.12 91 ARG A C 1
ATOM 708 O O . ARG A 1 91 ? 14.595 -4.258 -21.793 1.00 72.12 91 ARG A O 1
ATOM 715 N N . THR A 1 92 ? 16.071 -5.588 -22.858 1.00 78.69 92 THR A N 1
ATOM 716 C CA . THR A 1 92 ? 15.678 -6.827 -22.188 1.00 78.69 92 THR A CA 1
ATOM 717 C C . THR A 1 92 ? 15.976 -6.740 -20.696 1.00 78.69 92 THR A C 1
ATOM 719 O O . THR A 1 92 ? 15.083 -6.996 -19.902 1.00 78.69 92 THR A O 1
ATOM 722 N N . VAL A 1 93 ? 17.159 -6.271 -20.288 1.00 80.31 93 VAL A N 1
ATOM 723 C CA . VAL A 1 93 ? 17.508 -6.108 -18.865 1.00 80.31 93 VAL A CA 1
ATOM 724 C C . VAL A 1 93 ? 16.605 -5.099 -18.152 1.00 80.31 93 VAL A C 1
ATOM 726 O O . VAL A 1 93 ? 16.100 -5.402 -17.072 1.00 80.31 93 VAL A O 1
ATOM 729 N N . VAL A 1 94 ? 16.331 -3.939 -18.756 1.00 78.00 94 VAL A N 1
ATOM 730 C CA . VAL A 1 94 ? 15.415 -2.939 -18.177 1.00 78.00 94 VAL A CA 1
ATOM 731 C C . VAL A 1 94 ? 14.004 -3.513 -18.027 1.00 78.00 94 VAL A C 1
ATOM 733 O O . VAL A 1 94 ? 13.390 -3.351 -16.976 1.00 78.00 94 VAL A O 1
ATOM 736 N N . LEU A 1 95 ? 13.492 -4.225 -19.036 1.00 81.00 95 LEU A N 1
ATOM 737 C CA . LEU A 1 95 ? 12.185 -4.884 -18.955 1.00 81.00 95 LEU A CA 1
ATOM 738 C C . LEU A 1 95 ? 12.156 -5.966 -17.870 1.00 81.00 95 LEU A C 1
ATOM 740 O O . LEU A 1 95 ? 11.202 -6.004 -17.099 1.00 81.00 95 LEU A O 1
ATOM 744 N N . SER A 1 96 ? 13.198 -6.794 -17.770 1.00 81.75 96 SER A N 1
ATOM 745 C CA . SER A 1 96 ? 13.317 -7.856 -16.765 1.00 81.75 96 SER A CA 1
ATOM 746 C C . SER A 1 96 ? 13.338 -7.300 -15.344 1.00 81.75 96 SER A C 1
ATOM 748 O O . SER A 1 96 ? 12.579 -7.756 -14.493 1.00 81.75 96 SER A O 1
ATOM 750 N N . VAL A 1 97 ? 14.169 -6.285 -15.085 1.00 81.56 97 VAL A N 1
ATOM 751 C CA . VAL A 1 97 ? 14.277 -5.656 -13.760 1.00 81.56 97 VAL A CA 1
ATOM 752 C C . VAL A 1 97 ? 12.965 -4.972 -13.388 1.00 81.56 97 VAL A C 1
ATOM 754 O O . VAL A 1 97 ? 12.470 -5.169 -12.280 1.00 81.56 97 VAL A O 1
ATOM 757 N N . THR A 1 98 ? 12.349 -4.224 -14.309 1.00 78.12 98 THR A N 1
ATOM 758 C CA . THR A 1 98 ? 11.047 -3.600 -14.040 1.00 78.12 98 THR A CA 1
ATOM 759 C C . THR A 1 98 ? 9.955 -4.644 -13.818 1.00 78.12 98 THR A C 1
ATOM 761 O O . THR A 1 98 ? 9.168 -4.482 -12.894 1.00 78.12 98 THR A O 1
ATOM 764 N N . ALA A 1 99 ? 9.913 -5.730 -14.593 1.00 79.94 99 AL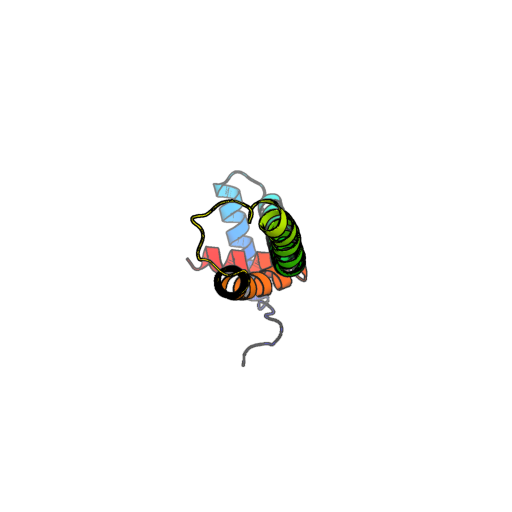A A N 1
ATOM 765 C CA . ALA A 1 99 ? 8.931 -6.796 -14.404 1.00 79.94 99 ALA A CA 1
ATOM 766 C C . ALA A 1 99 ? 9.069 -7.456 -13.023 1.00 79.94 99 ALA A C 1
ATOM 768 O O . ALA A 1 99 ? 8.067 -7.652 -12.342 1.00 79.94 99 ALA A O 1
ATOM 769 N N . ILE A 1 100 ? 10.299 -7.727 -12.573 1.00 81.00 100 ILE A N 1
ATOM 770 C CA . ILE A 1 100 ? 10.558 -8.277 -11.235 1.00 81.00 100 ILE A CA 1
ATOM 771 C C . ILE A 1 100 ? 10.096 -7.300 -10.151 1.00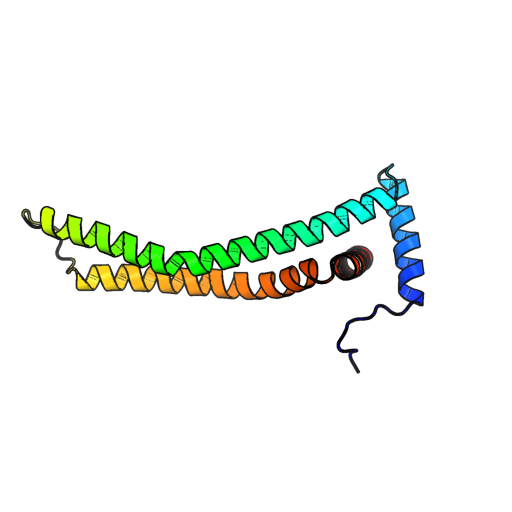 81.00 100 ILE A C 1
ATOM 773 O O . ILE A 1 100 ? 9.386 -7.707 -9.234 1.00 81.00 100 ILE A O 1
ATOM 777 N N . LEU A 1 101 ? 10.440 -6.013 -10.266 1.00 76.94 101 LEU A N 1
ATOM 778 C CA . LEU A 1 101 ? 10.023 -4.993 -9.301 1.00 76.94 101 LEU A CA 1
ATOM 779 C C . LEU A 1 101 ? 8.496 -4.844 -9.262 1.00 76.94 101 LEU A C 1
ATOM 781 O O . LEU A 1 101 ? 7.915 -4.820 -8.183 1.00 76.94 101 LEU A O 1
ATOM 785 N N . VAL A 1 102 ? 7.831 -4.809 -10.417 1.00 76.75 102 VAL A N 1
ATOM 786 C CA . VAL A 1 102 ? 6.367 -4.716 -10.502 1.00 76.75 102 VAL A CA 1
ATOM 787 C C . VAL A 1 102 ? 5.697 -5.945 -9.897 1.00 76.75 102 VAL A C 1
ATOM 789 O O . VAL A 1 102 ? 4.708 -5.797 -9.192 1.00 76.75 102 VAL A O 1
ATOM 792 N N . VAL A 1 103 ? 6.223 -7.151 -10.118 1.00 77.94 103 VAL A N 1
ATOM 793 C CA . VAL A 1 103 ? 5.664 -8.372 -9.519 1.00 77.94 103 VAL A CA 1
ATOM 794 C C . VAL A 1 103 ? 5.876 -8.381 -8.005 1.00 77.94 103 VAL A C 1
ATOM 796 O O . VAL A 1 103 ? 4.938 -8.646 -7.257 1.00 77.94 103 VAL A O 1
ATOM 799 N N . PHE A 1 104 ? 7.080 -8.048 -7.537 1.00 73.69 104 PHE A N 1
ATOM 800 C CA . PHE A 1 104 ? 7.419 -8.097 -6.116 1.00 73.69 104 PHE A CA 1
ATOM 801 C C . PHE A 1 104 ? 6.665 -7.032 -5.307 1.00 73.69 104 PHE A C 1
ATOM 803 O O . PHE A 1 104 ? 6.027 -7.348 -4.305 1.00 73.69 104 PHE A O 1
ATOM 810 N N . PHE A 1 105 ? 6.668 -5.780 -5.776 1.00 72.31 105 PHE A N 1
ATOM 811 C CA . PHE A 1 105 ? 5.948 -4.683 -5.126 1.00 72.31 105 PHE A CA 1
ATOM 812 C C . PHE A 1 105 ? 4.444 -4.706 -5.416 1.00 72.31 105 PHE A C 1
ATOM 814 O O . PHE A 1 105 ? 3.658 -4.285 -4.575 1.00 72.31 105 PHE A O 1
ATOM 821 N N . GLY A 1 106 ? 4.023 -5.229 -6.568 1.00 70.00 106 GLY A N 1
ATOM 822 C CA . GLY A 1 106 ? 2.614 -5.349 -6.929 1.00 70.00 106 GLY A CA 1
ATOM 823 C C . GLY A 1 106 ? 1.888 -6.412 -6.111 1.00 70.00 106 GLY A C 1
ATOM 824 O O . GLY A 1 106 ? 0.810 -6.136 -5.604 1.00 70.00 106 GLY A O 1
ATOM 825 N N . ILE A 1 107 ? 2.468 -7.603 -5.917 1.00 69.38 107 ILE A N 1
ATOM 826 C CA . ILE A 1 107 ? 1.814 -8.664 -5.127 1.00 69.38 107 ILE A CA 1
ATOM 827 C C . ILE A 1 107 ? 1.704 -8.263 -3.652 1.00 69.38 107 ILE A C 1
ATOM 829 O O . ILE A 1 107 ? 0.632 -8.397 -3.063 1.00 69.38 107 ILE A O 1
ATOM 833 N N . LEU A 1 108 ? 2.786 -7.741 -3.065 1.00 66.50 108 LEU A N 1
ATOM 834 C CA . LEU A 1 108 ? 2.779 -7.281 -1.673 1.00 66.50 108 LEU A CA 1
ATOM 835 C C . LEU A 1 108 ? 1.863 -6.061 -1.495 1.00 66.50 108 LEU A C 1
ATOM 837 O O . LEU A 1 108 ? 1.048 -6.028 -0.576 1.00 66.50 108 LEU A O 1
ATOM 841 N N . GLY A 1 109 ? 1.922 -5.108 -2.429 1.00 66.75 109 GLY A N 1
ATOM 842 C CA . GLY A 1 109 ? 1.106 -3.899 -2.396 1.00 66.75 109 GLY A CA 1
ATOM 843 C C . GLY A 1 109 ? -0.388 -4.162 -2.580 1.00 66.75 109 GLY A C 1
ATOM 844 O O . GLY A 1 109 ? -1.187 -3.499 -1.929 1.00 66.75 109 GLY A O 1
ATOM 845 N N . VAL A 1 110 ? -0.795 -5.131 -3.412 1.00 67.31 110 VAL A N 1
ATOM 846 C CA . VAL A 1 110 ? -2.219 -5.455 -3.656 1.00 67.31 110 VAL A CA 1
ATOM 847 C C . VAL A 1 110 ? -2.895 -6.057 -2.422 1.00 67.31 110 VAL A C 1
ATOM 849 O O . VAL A 1 110 ? -4.048 -5.737 -2.139 1.00 67.31 110 VAL A O 1
ATOM 852 N N . LEU A 1 111 ? -2.198 -6.909 -1.667 1.00 67.25 111 LEU A N 1
ATOM 853 C CA . LEU A 1 111 ? -2.768 -7.508 -0.457 1.00 67.25 111 LEU A CA 1
ATOM 854 C C . LEU A 1 111 ? -2.990 -6.459 0.640 1.00 67.25 111 LEU A C 1
ATOM 856 O O . LEU A 1 111 ? -4.060 -6.429 1.246 1.00 67.25 111 LEU A O 1
ATOM 860 N N . GLU A 1 112 ? -2.028 -5.558 0.840 1.00 67.25 112 GLU A N 1
ATOM 861 C CA . GLU A 1 112 ? -2.141 -4.494 1.844 1.00 67.25 112 GLU A CA 1
ATOM 862 C C . GLU A 1 112 ? -3.112 -3.379 1.417 1.00 67.25 112 GLU A C 1
ATOM 864 O O . GLU A 1 112 ? -3.874 -2.865 2.238 1.00 67.25 112 GLU A O 1
ATOM 869 N N . THR A 1 113 ? -3.179 -3.046 0.122 1.00 67.75 113 THR A N 1
ATOM 870 C CA . THR A 1 113 ? -4.100 -2.009 -0.382 1.00 67.75 113 THR A CA 1
ATOM 871 C C . THR A 1 113 ? -5.566 -2.391 -0.218 1.00 67.75 113 THR A C 1
ATOM 873 O O . THR A 1 113 ? -6.374 -1.512 0.061 1.00 67.75 113 THR A O 1
ATOM 876 N N . VAL A 1 114 ? -5.956 -3.665 -0.345 1.00 73.88 114 VAL A N 1
ATOM 877 C CA . VAL A 1 114 ? -7.372 -4.058 -0.195 1.00 73.88 114 VAL A CA 1
ATOM 878 C C . VAL A 1 114 ? -7.887 -3.807 1.226 1.00 73.88 114 VAL A C 1
ATOM 880 O O . VAL A 1 114 ? -9.009 -3.324 1.396 1.00 73.88 114 VAL A O 1
ATOM 883 N N . GLU A 1 115 ? -7.093 -4.115 2.251 1.00 71.94 115 GLU A N 1
ATOM 884 C CA . GLU A 1 115 ? -7.470 -3.855 3.646 1.00 71.94 115 GLU A CA 1
ATOM 885 C C . GLU A 1 115 ? -7.447 -2.358 3.966 1.00 71.94 115 GLU A C 1
ATOM 887 O O . GLU A 1 115 ? -8.378 -1.847 4.593 1.00 71.94 115 GLU A O 1
ATOM 892 N N . ALA A 1 116 ? -6.457 -1.635 3.448 1.00 73.62 116 ALA A N 1
ATOM 893 C CA . ALA A 1 116 ? -6.339 -0.193 3.616 1.00 73.62 116 ALA A CA 1
ATOM 894 C C . ALA A 1 116 ? -7.438 0.607 2.882 1.00 73.62 116 ALA A C 1
ATOM 896 O O . ALA A 1 116 ? -7.933 1.609 3.395 1.00 73.62 116 ALA A O 1
ATOM 897 N N . PHE A 1 117 ? -7.910 0.153 1.716 1.00 74.50 117 PHE A N 1
ATOM 898 C CA . PHE A 1 117 ? -9.067 0.760 1.042 1.00 74.50 117 PHE A CA 1
ATOM 899 C C . PHE A 1 117 ? -10.365 0.540 1.821 1.00 74.50 117 PHE A C 1
ATOM 901 O O . PHE A 1 117 ? -11.200 1.443 1.894 1.00 74.50 117 PHE A O 1
ATOM 908 N N . LYS A 1 118 ? -10.537 -0.630 2.451 1.00 73.06 118 LYS A N 1
ATOM 909 C CA . LYS A 1 118 ? -11.656 -0.860 3.378 1.00 73.06 118 LYS A CA 1
ATOM 910 C C . LYS A 1 118 ? -11.549 0.038 4.613 1.00 73.06 118 LYS A C 1
ATOM 912 O O . LYS A 1 118 ? -12.575 0.542 5.062 1.00 73.06 118 LYS A O 1
ATOM 917 N N . ALA A 1 119 ? -10.331 0.283 5.105 1.00 73.06 119 ALA A N 1
ATOM 918 C CA . ALA A 1 119 ? -10.070 1.219 6.198 1.00 73.06 119 ALA A CA 1
ATOM 919 C C . ALA A 1 119 ? -10.508 2.649 5.853 1.00 73.06 119 ALA A C 1
ATOM 921 O O . ALA A 1 119 ? -11.193 3.283 6.647 1.00 73.06 119 ALA A O 1
ATOM 922 N N . GLY A 1 120 ? -10.194 3.129 4.647 1.00 72.88 120 GLY A N 1
ATOM 923 C CA . GLY A 1 120 ? -10.601 4.462 4.192 1.00 72.88 120 GLY A CA 1
ATOM 924 C C . GLY A 1 120 ? -12.106 4.621 3.960 1.00 72.88 120 GLY A C 1
ATOM 925 O O . GLY A 1 120 ? -12.664 5.675 4.251 1.00 72.88 120 GLY A O 1
ATOM 926 N N . MET A 1 121 ? -12.785 3.583 3.455 1.00 77.00 121 MET A N 1
ATOM 927 C CA . MET A 1 121 ? -14.233 3.637 3.194 1.00 77.00 121 MET A CA 1
ATOM 928 C C . MET A 1 121 ? -15.089 3.529 4.465 1.00 77.00 121 MET A C 1
ATOM 930 O O . MET A 1 121 ? -16.205 4.042 4.488 1.00 77.00 121 MET A O 1
ATOM 934 N N . ALA A 1 122 ? -14.590 2.852 5.503 1.00 80.06 122 ALA A N 1
ATOM 935 C CA . ALA A 1 122 ? -15.302 2.621 6.758 1.00 80.06 122 ALA A CA 1
ATOM 936 C C . ALA A 1 122 ? -14.334 2.677 7.964 1.00 80.06 122 ALA A C 1
ATOM 938 O O . ALA A 1 122 ? -14.062 1.651 8.599 1.00 80.06 122 ALA A O 1
ATOM 939 N N . PRO A 1 123 ? -13.809 3.869 8.303 1.00 73.94 123 PRO A N 1
ATOM 940 C CA . PRO A 1 123 ? -12.723 4.018 9.275 1.00 73.94 123 PRO A CA 1
ATOM 941 C C . PRO A 1 123 ? -13.133 3.637 10.702 1.00 73.94 123 PRO A C 1
ATOM 943 O O . PRO A 1 123 ? -12.342 3.054 11.441 1.00 73.94 123 PRO A O 1
ATOM 946 N N . GLU A 1 124 ? -14.391 3.876 11.073 1.00 73.00 124 GLU A N 1
ATOM 947 C CA . GLU A 1 124 ? -14.952 3.492 12.375 1.00 73.00 124 GLU A CA 1
ATOM 948 C C . GLU A 1 124 ? -15.007 1.965 12.545 1.00 73.00 124 GLU A C 1
ATOM 950 O O . GLU A 1 124 ? -14.640 1.422 13.589 1.00 73.00 124 GLU A O 1
ATOM 955 N N . TYR A 1 125 ? -15.393 1.247 11.487 1.00 72.25 125 TYR A N 1
ATOM 956 C CA . TYR A 1 125 ? -15.422 -0.217 11.483 1.00 72.25 125 TYR A CA 1
ATOM 957 C C . TYR A 1 125 ? -14.014 -0.811 11.513 1.00 72.25 125 TYR A C 1
ATOM 959 O O . TYR A 1 125 ? -13.770 -1.806 12.200 1.00 72.25 125 TYR A O 1
ATOM 967 N N . TRP A 1 126 ? -13.070 -0.189 10.805 1.00 78.62 126 TRP A N 1
ATOM 968 C CA . TRP A 1 126 ? -11.665 -0.572 10.876 1.00 78.62 126 TRP A CA 1
ATOM 969 C C . TRP A 1 126 ? -11.103 -0.386 12.289 1.00 78.62 126 TRP A C 1
ATOM 971 O O . TRP A 1 126 ? -10.472 -1.305 12.813 1.00 78.62 126 TRP A O 1
ATOM 981 N N . ALA A 1 127 ? -11.395 0.742 12.944 1.00 74.75 127 ALA A N 1
ATOM 982 C CA . ALA A 1 127 ? -10.949 1.021 14.307 1.00 74.75 127 ALA A CA 1
ATOM 983 C C . ALA A 1 127 ? -11.490 -0.012 15.311 1.00 74.75 127 ALA A C 1
ATOM 985 O O . ALA A 1 127 ? -10.722 -0.539 16.121 1.00 74.75 127 ALA A O 1
ATOM 986 N N . LEU A 1 128 ? -12.775 -0.374 15.209 1.00 75.12 128 LEU A N 1
ATOM 987 C CA . LEU A 1 128 ? -13.392 -1.432 16.021 1.00 75.12 128 LEU A CA 1
ATOM 988 C C . LEU A 1 128 ? -12.722 -2.794 15.811 1.00 75.12 128 LEU A C 1
ATOM 990 O O . LEU A 1 128 ? -12.356 -3.457 16.784 1.00 75.12 128 LEU A O 1
ATOM 994 N N . ASN A 1 129 ? -12.511 -3.206 14.559 1.00 74.69 129 ASN A N 1
ATOM 995 C CA . ASN A 1 129 ? -11.831 -4.468 14.257 1.00 74.69 129 ASN A CA 1
ATOM 996 C C . ASN A 1 129 ? -10.380 -4.470 14.753 1.00 74.69 129 ASN A C 1
ATOM 998 O O . ASN A 1 129 ? -9.903 -5.480 15.278 1.00 74.69 129 ASN A O 1
ATOM 1002 N N . LYS A 1 130 ? -9.672 -3.343 14.628 1.00 75.38 130 LYS A N 1
ATOM 1003 C CA . LYS A 1 130 ? -8.288 -3.219 15.094 1.00 75.38 130 LYS A CA 1
ATOM 1004 C C . LYS A 1 130 ? -8.204 -3.306 16.615 1.00 75.38 130 LYS A C 1
ATOM 1006 O O . LYS A 1 130 ? -7.340 -4.013 17.129 1.00 75.38 130 LYS A O 1
ATOM 1011 N N . LEU A 1 131 ? -9.134 -2.666 17.324 1.00 73.69 131 LEU A N 1
ATOM 1012 C CA . LEU A 1 131 ? -9.293 -2.796 18.772 1.00 73.69 131 LEU A CA 1
ATOM 1013 C C . LEU A 1 131 ? -9.535 -4.249 19.179 1.00 73.69 131 LEU A C 1
ATOM 1015 O O . LEU A 1 131 ? -8.828 -4.762 20.041 1.00 73.69 131 LEU A O 1
ATOM 1019 N N . GLN A 1 132 ? -10.467 -4.945 18.527 1.00 74.00 132 GLN A N 1
ATOM 1020 C CA . GLN A 1 132 ? -10.726 -6.360 18.808 1.00 74.00 132 GLN A CA 1
ATOM 1021 C C . GLN A 1 132 ? -9.499 -7.242 18.577 1.00 74.00 132 GLN A C 1
ATOM 1023 O O . GLN A 1 132 ? -9.236 -8.148 19.367 1.00 74.00 132 GLN A O 1
ATOM 1028 N N . TYR A 1 133 ? -8.738 -6.980 17.516 1.00 74.81 133 TYR A N 1
ATOM 1029 C CA . TYR A 1 133 ? -7.510 -7.711 17.225 1.00 74.81 133 TYR A CA 1
ATOM 1030 C C . TYR A 1 133 ? -6.437 -7.485 18.296 1.00 74.81 133 TYR A C 1
ATOM 1032 O O . TYR A 1 133 ? -5.853 -8.449 18.787 1.00 74.81 133 TYR A O 1
ATOM 1040 N N . ILE A 1 134 ? -6.207 -6.228 18.694 1.00 70.00 134 ILE A N 1
ATOM 1041 C CA . ILE A 1 134 ? -5.255 -5.876 19.759 1.00 70.00 134 ILE A CA 1
ATOM 1042 C C . ILE A 1 134 ? -5.668 -6.522 21.086 1.00 70.00 134 ILE A C 1
ATOM 1044 O O . ILE A 1 134 ? -4.813 -6.991 21.822 1.00 70.00 134 ILE A O 1
ATOM 1048 N N 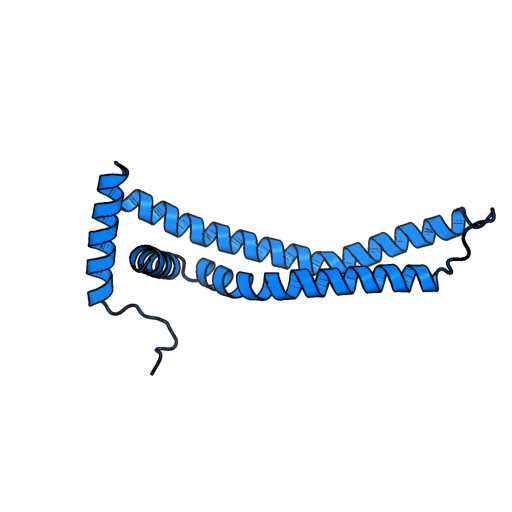. LEU A 1 135 ? -6.969 -6.582 21.370 1.00 65.88 135 LEU A N 1
ATOM 1049 C CA . LEU A 1 135 ? -7.521 -7.107 22.620 1.00 65.88 135 LEU A CA 1
ATOM 1050 C C . LEU A 1 135 ? -7.616 -8.639 22.695 1.00 65.88 135 LEU A C 1
ATOM 1052 O O . LEU A 1 135 ? -7.856 -9.170 23.782 1.00 65.88 135 LEU A O 1
ATOM 1056 N N . ARG A 1 136 ? -7.496 -9.341 21.562 1.00 66.00 136 ARG A N 1
ATOM 1057 C CA . ARG A 1 136 ? -7.422 -10.813 21.494 1.00 66.00 136 ARG A CA 1
ATOM 1058 C C . ARG A 1 136 ? -5.988 -11.350 21.527 1.00 66.00 136 ARG A C 1
ATOM 1060 O O . ARG A 1 136 ? -5.827 -12.561 21.671 1.00 66.00 136 ARG A O 1
ATOM 1067 N N . ARG A 1 137 ? -4.986 -10.489 21.344 1.00 54.44 137 ARG A N 1
ATOM 1068 C CA . ARG A 1 137 ? -3.564 -10.807 21.531 1.00 54.44 137 ARG A CA 1
ATOM 1069 C C . ARG A 1 137 ? -3.139 -10.554 22.970 1.00 54.44 137 ARG A C 1
ATOM 1071 O O . ARG A 1 137 ? -2.216 -11.275 23.400 1.00 54.44 137 ARG A O 1
#

Secondary structure (DSSP, 8-state):
---TT----THHHHHHHHHHHHHHHHHTS-HHHHHHHHHHHHHHHHHHHHHHHHHHHHHHHHHHHHHHHHHHHHHHHTTSS-----HHHHHHHHHHHHHHHHHHHHHHHHHHHHHHHHHHH-HHHHHHHHHHHHHH-

Sequence (137 aa):
MQDPLGVVPAPLQDEVLLRLDAMAAKLGVAASHIWEVLVARAYLEWIDAVAILVMLLALYPLQKMIYSIWAANFDKESGGGYNDWTKQDCRTVVLSVTAILVVFFGILGVLETVEAFKAGMAPEYWALNKLQYILRR

Solvent-accessible surface area (backbone atoms only — not comparable to full-atom values): 7664 Å² total; per-residue (Å²): 137,84,66,98,74,71,76,75,58,70,83,59,51,60,57,50,51,57,50,40,44,55,50,15,63,74,71,74,45,58,44,66,55,55,50,51,52,39,34,54,47,21,45,48,44,20,50,51,32,52,49,52,54,51,51,62,63,46,47,59,63,48,51,54,49,54,50,52,57,48,54,63,47,52,74,69,57,74,83,60,89,90,69,93,67,46,76,65,54,52,50,48,52,54,51,51,54,50,50,51,49,48,51,59,51,44,58,57,46,54,63,53,28,58,57,18,50,49,14,52,78,38,24,69,60,40,35,52,52,52,50,52,53,62,73,73,106

Foldseek 3Di:
DDDPPPPDPPVLVVVLLVVLCVVCVVVVHDSVVVLVVQLVVLVVLQVVLVVLVVVLVVLVVVLVVVLVVVVVVCVVPVPDDDDPQDNVNVVVVSCVVSVVVSVVSVVVSVVSSVLSNVCNVCVSSSSSVVSVVVVVD

Nearest PDB structures (foldseek):
  3m3w-assembly1_B  TM=4.242E-01  e=7.716E+00  Mus musculus

=== Feature glossary ===
The features interleaved in this record are:

— What the protein is —

Sequence gives the chain of amino acids in standard one-letter code (A=alanine, C=cysteine, …, Y=tyrosine), read N→C. It is the only feature that is directly encoded by the gene; all structural features are derived from the folded form of this sequence.

Database cross-references. InterPro integrates a dozen domain/family signature databases into unified entries with residue-range hits. GO terms attach function/process/location labels with evidence codes. CATH codes position the fold in a four-level structural taxonomy. Organism is the NCBI-taxonomy species name.

— Where its atoms are —

Atomic coordinates in PDBx/mmCIF format — the same representation the Protein Data Bank distributes. Each line of the _atom_site loop places one backbone atom in Cartesian space (units: ångströms, origin: arbitrary).

The six renders are orthographic views along the three Cartesian axes in both directions. Representation (cartoon, sticks, or surface) and color scheme (sequence-rainbow or by-chain) vary across proteins so the training set covers all the common visualization conventions.

— Local backbone conformation —

Eight-state secondary structure (DSSP): H is the canonical α-helix, G the tighter 3₁₀-helix, I the wider π-helix; E/B are β-structure, T and S are turns and bends, and '-' is everything else. DSSP derives these from the pattern of main-chain N–H···O=C hydrogen bonds, not from the sequence.

P-SEA three-state annotation labels each residue as helix, strand, or coil based purely on the geometry of the Cα trace. It serves as a fallback when the full backbone (and thus DSSP) is unavailable.

The φ/ψ torsion pair specifies the backbone conformation at each residue. φ rotates about the N–Cα bond, ψ about the Cα–C bond. Steric clashes forbid most of the (φ, ψ) plane — the allowed regions (α-helix basin, β-sheet basin, left-handed helix) are the Ramachandran-allowed regions.

— Global shape and packing —

The geometric summary reports three shape descriptors. Rg (radius of gyration) measures how spread out the Cα atoms are about their centre of mass; compact globular proteins have small Rg, elongated or unfolded ones large. Cα contacts (<8 Å, |i−j|>4) count long-range residue pairs in spatial proximity — high for tightly packed folds, near zero for rods or random coil. The bounding-box extents give the protein's footprint along x, y, z in Å.

Solvent-accessible surface area (SASA) is the area in Å² traced out by the centre of a 1.4 Å probe sphere (a water molecule) rolled over the protein's van der Waals surface (Shrake–Rupley / Lee–Richards construction). Buried residues have near-zero SASA; fully exposed residues can exceed 200 Å². The total SASA scales roughly with the number of surface residues.

The contact map is a binary N×N matrix image: pixel (i, j) is dark where Cα_i and Cα_j are within 8 Å and |i−j|>4. Because the |i−j|>4 filter removes local helical contacts, off-diagonal stripes parallel to the main diagonal indicate parallel β-sheets; stripes perpendicular to it indicate antiparallel β-sheets. The Ramachandran plot scatters every residue's (φ, ψ) pair against the sterically allowed regions. The PAE heatmap renders the predicted-aligned-error matrix.

— Structural neighborhood —

3Di is Foldseek's structural alphabet. Each residue is assigned one of twenty discrete states based on how its Cα sits relative to its spatial (not sequential) neighbors. Aligning 3Di strings finds structural homologs roughly as well as full 3D superposition, but orders of magnitude faster.

Nearest PDB neighbors are the top structural matches found by Foldseek when searching this structure against the entire Protein Data Bank. Each hit reports a TM-score (0 to 1; >0.5 almost always implies the same fold) and an E-value. These are *structural* homologs — they may share no detectable sequence similarity.

— Confidence and disorder —

For AlphaFold models, the B-factor field carries pLDDT — the model's own estimate of local accuracy on a 0–100 scale. Regions with pLDDT<50 should be treated as essentially unmodeled; they often correspond to intrinsically disordered segments.

Crystallographic B-factors measure how much each atom's electron density is smeared out, in Å². They rise in mobile loops and surface residues and fall in the buried interior. In AlphaFold models this column is repurposed to hold pLDDT instead.

Predicted aligned error is AlphaFold's pairwise confidence. Unlike pLDDT (per-residue), PAE is per-residue-pair and captures whether two parts of the structure are correctly placed relative to each other. Units are ångströms of expected positional error.